Protein AF-V8P7L5-F1 (afdb_monomer)

Mean predicted aligned error: 17.52 Å

Foldseek 3Di:
DDDDDDDDDDDDDDDDDDDDDDDDDPPPPPDPPVVVVVVVVVVVVVDDPPVVVVVVVVVVVVVVVVVVVVVVVVVVVVVVVVVVVVVVVVVVVVVVVVVVVVVVVVVVVVVVVVPPCDPQCPLVVVLVPDDPPPPVDPDPDDCVVVNVVSVCCNVDPPDD

InterPro domains:
  IPR000996 Clathrin light chain [PF01086] (25-159)
  IPR000996 Clathrin light chain [PS00581] (141-154)
  IPR000996 Clathrin light chain [PTHR10639] (22-159)

pLDDT: mean 77.54, std 20.98, range [31.42, 98.62]

Secondary structure (DSSP, 8-state):
--PPPP-------------------------TTHHHHHHHHHHHHHSPPHHHHHHHHHHHHHHHHHHHHHHHHHHHHHHHHHHHHHHHHHHHHHHHHHHHHHHHHHHHHHHHHHH---TT-HHHHHHHHS---TTT----S--HHHHHHHHHHHHSPPP-

Organism: Ophiophagus hannah (NCBI:txid8665)

Sequence (160 aa):
MAPERASSSAVNFENTGGTTVNGDVFQESNGPTDAYAAIAKADRLTQEPESIRKWREEQKKRLQELDAASKVLEQEWREKAKKDLEEWNIRQNEQMERNQANNRASEEAFLKESKEETSGTEWEKVAQLCDFNPKSSKQSKDVSRMRSVLISLKQIPLAR

Radius of gyration: 51.43 Å; Cα contacts (8 Å, |Δi|>4): 16; chains: 1; bounding box: 99×28×134 Å

Solvent-accessible surface area (backbone atoms only — not comparable to full-atom values): 10166 Å² total; per-residue (Å²): 142,81,88,82,90,88,83,83,86,89,82,90,82,84,91,78,83,91,81,89,90,84,91,77,85,80,79,80,79,88,58,100,67,52,68,67,54,50,50,55,51,52,48,62,70,70,47,75,57,68,69,59,55,51,49,52,53,52,50,52,50,55,50,51,51,50,54,50,51,51,52,50,53,52,50,52,52,52,50,48,55,49,49,55,51,50,54,48,52,52,54,50,50,54,51,51,52,50,50,53,50,48,53,49,51,51,51,53,51,52,53,46,62,64,65,63,71,57,90,83,45,64,45,48,54,55,44,72,75,47,84,78,57,84,86,72,63,88,62,94,68,87,52,64,67,60,52,53,52,46,51,48,42,49,75,47,67,80,86,127

Structure (mmCIF, N/CA/C/O backbone):
data_AF-V8P7L5-F1
#
_entry.id   AF-V8P7L5-F1
#
loop_
_atom_site.group_PDB
_atom_site.id
_atom_site.type_symbol
_atom_site.label_atom_id
_atom_site.label_alt_id
_atom_site.label_comp_id
_atom_site.label_asym_id
_atom_site.label_entity_id
_atom_site.label_seq_id
_atom_site.pdbx_PDB_ins_code
_atom_site.Cartn_x
_atom_site.Cartn_y
_atom_site.Cartn_z
_atom_site.occupancy
_atom_site.B_iso_or_equiv
_atom_site.auth_seq_id
_atom_site.auth_comp_id
_atom_site.auth_asym_id
_atom_site.auth_atom_id
_atom_site.pdbx_PDB_model_num
ATOM 1 N N . MET A 1 1 ? -4.636 9.229 -40.707 1.00 38.00 1 MET A N 1
ATOM 2 C CA . MET A 1 1 ? -3.857 10.437 -41.042 1.00 38.00 1 MET A CA 1
ATOM 3 C C . MET A 1 1 ? -2.509 9.969 -41.567 1.00 38.00 1 MET A C 1
ATOM 5 O O . MET A 1 1 ? -1.668 9.563 -40.781 1.00 38.00 1 MET A O 1
ATOM 9 N N . ALA A 1 2 ? -2.370 9.885 -42.887 1.00 43.69 2 ALA A N 1
ATOM 10 C CA . ALA A 1 2 ? -1.147 9.493 -43.586 1.00 43.69 2 ALA A CA 1
ATOM 11 C C . ALA A 1 2 ? -0.816 10.615 -44.583 1.00 43.69 2 ALA A C 1
ATOM 13 O O . ALA A 1 2 ? -1.761 11.099 -45.209 1.00 43.69 2 ALA A O 1
ATOM 14 N N . PRO A 1 3 ? 0.445 11.059 -44.727 1.00 47.31 3 PRO A N 1
ATOM 15 C CA . PRO A 1 3 ? 0.797 12.035 -45.751 1.00 47.31 3 PRO A CA 1
ATOM 16 C C . PRO A 1 3 ? 1.302 11.387 -47.051 1.00 47.31 3 PRO A C 1
ATOM 18 O O . PRO A 1 3 ? 1.974 10.355 -47.053 1.00 47.31 3 PRO A O 1
ATOM 21 N N . GLU A 1 4 ? 0.915 12.040 -48.145 1.00 38.19 4 GLU A N 1
ATOM 22 C CA . GLU A 1 4 ? 1.026 11.676 -49.557 1.00 38.19 4 GLU A CA 1
ATOM 23 C C . GLU A 1 4 ? 2.447 11.747 -50.147 1.00 38.19 4 GLU A C 1
ATOM 25 O O . GLU A 1 4 ? 3.308 12.503 -49.698 1.00 38.19 4 GLU A O 1
ATOM 30 N N . ARG A 1 5 ? 2.652 10.991 -51.238 1.00 41.25 5 ARG A N 1
ATOM 31 C CA . ARG A 1 5 ? 3.778 11.114 -52.179 1.00 41.25 5 ARG A CA 1
ATOM 32 C C . ARG A 1 5 ? 3.569 12.340 -53.073 1.00 41.25 5 ARG A C 1
ATOM 34 O O . ARG A 1 5 ? 2.556 12.411 -53.762 1.00 41.25 5 ARG A O 1
ATOM 41 N N . ALA A 1 6 ? 4.571 13.210 -53.168 1.00 42.41 6 ALA A N 1
ATOM 42 C CA . ALA A 1 6 ? 4.686 14.180 -54.253 1.00 42.41 6 ALA A CA 1
ATOM 43 C C . ALA A 1 6 ? 5.620 13.640 -55.349 1.00 42.41 6 ALA A C 1
ATOM 45 O O . ALA A 1 6 ? 6.715 13.148 -55.078 1.00 42.41 6 ALA A O 1
ATOM 46 N N . SER A 1 7 ? 5.135 13.718 -56.586 1.00 38.50 7 SER A N 1
ATOM 47 C CA . SER A 1 7 ? 5.799 13.366 -57.838 1.00 38.50 7 SER A CA 1
ATOM 48 C C . SER A 1 7 ? 6.141 14.661 -58.579 1.00 38.50 7 SER A C 1
ATOM 50 O O . SER A 1 7 ? 5.302 15.559 -58.632 1.00 38.50 7 SER A O 1
ATOM 52 N N . SER A 1 8 ? 7.335 14.762 -59.166 1.00 37.25 8 SER A N 1
ATOM 53 C CA . SER A 1 8 ? 7.698 15.865 -60.066 1.00 37.25 8 SER A CA 1
ATOM 54 C C . SER A 1 8 ? 8.677 15.405 -61.155 1.00 37.25 8 SER A C 1
ATOM 56 O O . SER A 1 8 ? 9.874 15.271 -60.936 1.00 37.25 8 SER A O 1
ATOM 58 N N . SER A 1 9 ? 8.072 15.111 -62.307 1.00 35.06 9 SER A N 1
ATOM 59 C CA . SER A 1 9 ? 8.365 15.530 -63.690 1.00 35.06 9 SER A CA 1
ATOM 60 C C . SER A 1 9 ? 9.786 15.525 -64.283 1.00 35.06 9 SER A C 1
ATOM 62 O O . SER A 1 9 ? 10.754 16.032 -63.732 1.00 35.06 9 SER A O 1
ATOM 64 N N . ALA A 1 10 ? 9.808 15.004 -65.513 1.00 39.59 10 ALA A N 1
ATOM 65 C CA . ALA A 1 10 ? 10.911 14.693 -66.413 1.00 39.59 10 ALA A CA 1
ATOM 66 C C . ALA A 1 10 ? 11.669 15.888 -67.021 1.00 39.59 10 ALA A C 1
ATOM 68 O O . ALA A 1 10 ? 11.095 16.951 -67.255 1.00 39.59 10 ALA A O 1
ATOM 69 N N . VAL A 1 11 ? 12.916 15.625 -67.433 1.00 40.31 11 VAL A N 1
ATOM 70 C CA . VAL A 1 11 ? 13.611 16.366 -68.497 1.00 40.31 11 VAL A CA 1
ATOM 71 C C . VAL A 1 11 ? 14.321 15.352 -69.403 1.00 40.31 11 VAL A C 1
ATOM 73 O O . VAL A 1 11 ? 15.161 14.585 -68.940 1.00 40.31 11 VAL A O 1
ATOM 76 N N . ASN A 1 12 ? 13.939 15.322 -70.682 1.00 39.41 12 ASN A N 1
ATOM 77 C CA . ASN A 1 12 ? 14.619 14.583 -71.749 1.00 39.41 12 ASN A CA 1
ATOM 78 C C . ASN A 1 12 ? 15.873 15.356 -72.182 1.00 39.41 12 ASN A C 1
ATOM 80 O O . ASN A 1 12 ? 15.791 16.568 -72.377 1.00 39.41 12 ASN A O 1
ATOM 84 N N . PHE A 1 13 ? 16.992 14.667 -72.411 1.00 34.41 13 PHE A N 1
ATOM 85 C CA . PHE A 1 13 ? 18.119 15.218 -73.166 1.00 34.41 13 PHE A CA 1
ATOM 86 C C . PHE A 1 13 ? 18.607 14.189 -74.189 1.00 34.41 13 PHE A C 1
ATOM 88 O O . PHE A 1 13 ? 18.834 13.024 -73.864 1.00 34.41 13 PHE A O 1
ATOM 95 N N . GLU A 1 14 ? 18.671 14.631 -75.441 1.00 33.19 14 GLU A N 1
ATOM 96 C CA . GLU A 1 14 ? 18.928 13.835 -76.633 1.00 33.19 14 GLU A CA 1
ATOM 97 C C . GLU A 1 14 ? 20.393 13.395 -76.767 1.00 33.19 14 GLU A C 1
ATOM 99 O O . GLU A 1 14 ? 21.337 14.058 -76.346 1.00 33.19 14 GLU A O 1
ATOM 104 N N . ASN A 1 15 ? 20.545 12.248 -77.423 1.00 42.03 15 ASN A N 1
ATOM 105 C CA . ASN A 1 15 ? 21.771 11.657 -77.939 1.00 42.03 15 ASN A CA 1
ATOM 106 C C . ASN A 1 15 ? 22.469 12.570 -78.968 1.00 42.03 15 ASN A C 1
ATOM 108 O O . ASN A 1 15 ? 21.849 12.972 -79.952 1.00 42.03 15 ASN A O 1
ATOM 112 N N . THR A 1 16 ? 23.775 12.818 -78.824 1.00 33.53 16 THR A N 1
ATOM 113 C CA . THR A 1 16 ? 24.628 13.219 -79.958 1.00 33.53 16 THR A CA 1
ATOM 114 C C . THR A 1 16 ? 26.092 12.811 -79.761 1.00 33.53 16 THR A C 1
ATOM 116 O O . THR A 1 16 ? 26.774 13.319 -78.881 1.00 33.53 16 THR A O 1
ATOM 119 N N . GLY A 1 17 ? 26.561 11.921 -80.642 1.00 31.42 17 GLY A N 1
ATOM 120 C CA . GLY A 1 17 ? 27.835 12.048 -81.364 1.00 31.42 17 GLY A CA 1
ATOM 121 C C . GLY A 1 17 ? 29.148 11.873 -80.594 1.00 31.42 17 GLY A C 1
ATOM 122 O O . GLY A 1 17 ? 29.601 12.768 -79.891 1.00 31.42 17 GLY A O 1
ATOM 123 N N . GLY A 1 18 ? 29.848 10.766 -80.860 1.00 42.91 18 GLY A N 1
ATOM 124 C CA . GLY A 1 18 ? 31.280 10.658 -80.578 1.00 42.91 18 GLY A CA 1
ATOM 125 C C . GLY A 1 18 ? 32.123 11.477 -81.564 1.00 42.91 18 GLY A C 1
ATOM 126 O O . GLY A 1 18 ? 31.734 11.619 -82.721 1.00 42.91 18 GLY A O 1
ATOM 127 N N . THR A 1 19 ? 33.282 11.975 -81.118 1.00 35.81 19 THR A N 1
ATOM 128 C CA . THR A 1 19 ? 34.548 12.103 -81.876 1.00 35.81 19 THR A CA 1
ATOM 129 C C . THR A 1 19 ? 35.663 12.586 -80.937 1.00 35.81 19 THR A C 1
ATOM 131 O O . THR A 1 19 ? 35.489 13.490 -80.128 1.00 35.81 19 THR A O 1
ATOM 134 N N . THR A 1 20 ? 36.802 11.911 -81.047 1.00 47.31 20 THR A N 1
ATOM 135 C CA . THR A 1 20 ? 38.109 12.135 -80.413 1.00 47.31 20 THR A CA 1
ATOM 136 C C . THR A 1 20 ? 38.726 13.503 -80.726 1.00 47.31 20 THR A C 1
ATOM 138 O O . THR A 1 20 ? 38.463 14.019 -81.806 1.00 47.31 20 THR A O 1
ATOM 141 N N . VAL A 1 21 ? 39.647 13.995 -79.879 1.00 37.44 21 VAL A N 1
ATOM 142 C CA . VAL A 1 21 ? 41.001 14.509 -80.238 1.00 37.44 21 VAL A CA 1
ATOM 143 C C . VAL A 1 21 ? 41.576 15.345 -79.084 1.00 37.44 21 VAL A C 1
ATOM 145 O O . VAL A 1 21 ? 41.012 16.3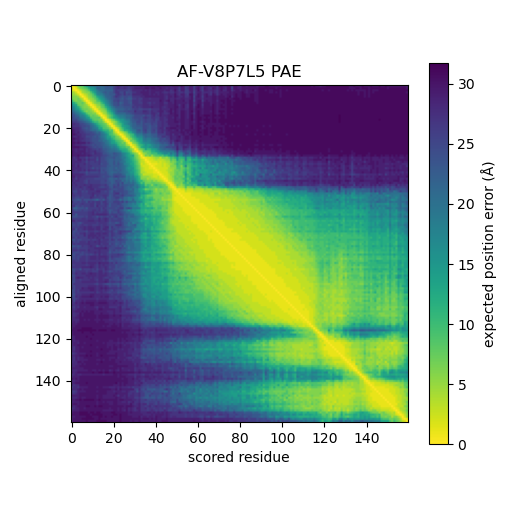73 -78.731 1.00 37.44 21 VAL A O 1
ATOM 148 N N . ASN A 1 22 ? 42.701 14.896 -78.513 1.00 41.88 22 ASN A N 1
ATOM 149 C CA . ASN A 1 22 ? 43.896 15.697 -78.187 1.00 41.88 22 ASN A CA 1
ATOM 150 C C . ASN A 1 22 ? 44.939 14.771 -77.540 1.00 41.88 22 ASN A C 1
ATOM 152 O O . ASN A 1 22 ? 44.733 14.264 -76.442 1.00 41.88 22 ASN A O 1
ATOM 156 N N . GLY A 1 23 ? 46.004 14.479 -78.288 1.00 42.94 23 GLY A N 1
ATOM 157 C CA . GLY A 1 23 ? 46.969 13.433 -77.977 1.00 42.94 23 GLY A CA 1
ATOM 158 C C . GLY A 1 23 ? 47.918 13.760 -76.828 1.00 42.94 23 GLY A C 1
ATOM 159 O O . GLY A 1 23 ? 48.513 14.832 -76.791 1.00 42.94 23 GLY A O 1
ATOM 160 N N . ASP A 1 24 ? 48.123 12.761 -75.976 1.00 38.94 24 ASP A N 1
ATOM 161 C CA . ASP A 1 24 ? 49.446 12.410 -75.479 1.00 38.94 24 ASP A CA 1
ATOM 162 C C . ASP A 1 24 ? 49.535 10.876 -75.444 1.00 38.94 24 ASP A C 1
ATOM 164 O O . ASP A 1 24 ? 48.596 10.188 -75.029 1.00 38.94 24 ASP A O 1
ATOM 168 N N . VAL A 1 25 ? 50.612 10.335 -76.004 1.00 42.88 25 VAL A N 1
ATOM 169 C CA . VAL A 1 25 ? 50.823 8.896 -76.186 1.00 42.88 25 VAL A CA 1
ATOM 170 C C . VAL A 1 25 ? 51.207 8.316 -74.830 1.00 42.88 25 VAL A C 1
ATOM 172 O O . VAL A 1 25 ? 52.341 8.468 -74.383 1.00 42.88 25 VAL A O 1
ATOM 175 N N . PHE A 1 26 ? 50.272 7.638 -74.163 1.00 40.28 26 PHE A N 1
ATOM 176 C CA . PHE A 1 26 ? 50.606 6.849 -72.981 1.00 40.28 26 PHE A CA 1
ATOM 177 C C . PHE A 1 26 ? 51.477 5.665 -73.410 1.00 40.28 26 PHE A C 1
ATOM 179 O O . PHE A 1 26 ? 51.013 4.685 -73.990 1.00 40.28 26 PHE A O 1
ATOM 186 N N . GLN A 1 27 ? 52.774 5.793 -73.146 1.00 43.53 27 GLN A N 1
ATOM 187 C CA . GLN A 1 27 ? 53.750 4.723 -73.251 1.00 43.53 27 GLN A CA 1
ATOM 188 C C . GLN A 1 27 ? 53.439 3.679 -72.168 1.00 43.53 27 GLN A C 1
ATOM 190 O O . GLN A 1 27 ? 53.863 3.809 -71.020 1.00 43.53 27 GLN A O 1
ATOM 195 N N . GLU A 1 28 ? 52.671 2.648 -72.524 1.00 42.75 28 GLU A N 1
ATOM 196 C CA . GLU A 1 28 ? 52.449 1.479 -71.672 1.00 42.75 28 GLU A CA 1
ATOM 197 C C . GLU A 1 28 ? 53.755 0.687 -71.517 1.00 42.75 28 GLU A C 1
ATOM 199 O O . GLU A 1 28 ? 54.096 -0.195 -72.306 1.00 42.75 28 GLU A O 1
ATOM 204 N N . SER A 1 29 ? 54.511 1.006 -70.469 1.00 44.41 29 SER A N 1
ATOM 205 C CA . SER A 1 29 ? 55.526 0.108 -69.925 1.00 44.41 29 SER A CA 1
ATOM 206 C C . SER A 1 29 ? 54.817 -1.004 -69.144 1.00 44.41 29 SER A C 1
ATOM 208 O O . SER A 1 29 ? 54.604 -0.897 -67.937 1.00 44.41 29 SER A O 1
ATOM 210 N N . ASN A 1 30 ? 54.419 -2.071 -69.841 1.00 53.81 30 ASN A N 1
ATOM 211 C CA . ASN A 1 30 ? 53.922 -3.310 -69.237 1.00 53.81 30 ASN A CA 1
ATOM 212 C C . ASN A 1 30 ? 55.081 -4.077 -68.569 1.00 53.81 30 ASN A C 1
ATOM 214 O O . ASN A 1 30 ? 55.636 -5.022 -69.128 1.00 53.81 30 ASN A O 1
ATOM 218 N N . GLY A 1 31 ? 55.469 -3.645 -67.366 1.00 53.19 31 GLY A N 1
ATOM 219 C CA . GLY A 1 31 ? 56.280 -4.426 -66.429 1.00 53.19 31 GLY A CA 1
ATOM 220 C C . GLY A 1 31 ? 55.393 -5.171 -65.414 1.00 53.19 31 GLY A C 1
ATOM 221 O O . GLY A 1 31 ? 54.309 -4.685 -65.092 1.00 53.19 31 GLY A O 1
ATOM 222 N N . PRO A 1 32 ? 55.824 -6.320 -64.856 1.00 54.56 32 PRO A N 1
ATOM 223 C CA . PRO A 1 32 ? 55.005 -7.212 -64.016 1.00 54.56 32 PRO A CA 1
ATOM 224 C C . PRO A 1 32 ? 54.661 -6.675 -62.606 1.00 54.56 32 PRO A C 1
ATOM 226 O O . PRO A 1 32 ? 54.422 -7.451 -61.684 1.00 54.56 32 PRO A O 1
ATOM 229 N N . THR A 1 33 ? 54.597 -5.358 -62.415 1.00 58.62 33 THR A N 1
ATOM 230 C CA . THR A 1 33 ? 54.429 -4.722 -61.097 1.00 58.62 33 THR A CA 1
ATOM 231 C C . THR A 1 33 ? 53.060 -4.047 -60.909 1.00 58.62 33 THR A C 1
ATOM 233 O O . THR A 1 33 ? 52.729 -3.662 -59.791 1.00 58.62 33 THR A O 1
ATOM 236 N N . ASP A 1 34 ? 52.220 -3.934 -61.946 1.00 62.94 34 ASP A N 1
ATOM 237 C CA . ASP A 1 34 ? 50.961 -3.164 -61.856 1.00 62.94 34 ASP A CA 1
ATOM 238 C C . ASP A 1 34 ? 49.712 -4.002 -61.517 1.00 62.94 34 ASP A C 1
ATOM 240 O O . ASP A 1 34 ? 48.741 -3.490 -60.968 1.00 62.94 34 ASP A O 1
ATOM 244 N N . ALA A 1 35 ? 49.737 -5.323 -61.725 1.00 66.94 35 ALA A N 1
ATOM 245 C CA . ALA A 1 35 ? 48.590 -6.180 -61.395 1.00 66.94 35 ALA A CA 1
ATOM 246 C C . ALA A 1 35 ? 48.315 -6.236 -59.879 1.00 66.94 35 ALA A C 1
ATOM 248 O O . ALA A 1 35 ? 47.172 -6.119 -59.441 1.00 66.94 35 ALA A O 1
ATOM 249 N N . TYR A 1 36 ? 49.365 -6.350 -59.058 1.00 72.19 36 TYR A N 1
ATOM 250 C CA . TYR A 1 36 ? 49.233 -6.356 -57.596 1.00 72.19 36 TYR A CA 1
ATOM 251 C C . TYR A 1 36 ? 48.808 -4.980 -57.057 1.00 72.19 36 TYR A C 1
ATOM 253 O O . TYR A 1 36 ? 48.011 -4.887 -56.124 1.00 72.19 36 TYR A O 1
ATOM 261 N N . ALA A 1 37 ? 49.287 -3.899 -57.681 1.00 76.12 37 ALA A N 1
ATOM 262 C CA . ALA A 1 37 ? 48.893 -2.535 -57.340 1.00 76.12 37 ALA A CA 1
ATOM 263 C C . ALA A 1 37 ? 47.430 -2.240 -57.719 1.00 76.12 37 ALA A C 1
ATOM 265 O O . ALA A 1 37 ? 46.730 -1.560 -56.965 1.00 76.12 37 ALA A O 1
ATOM 266 N N . ALA A 1 38 ? 46.949 -2.770 -58.846 1.00 74.25 38 ALA A N 1
ATOM 267 C CA . ALA A 1 38 ? 45.555 -2.672 -59.266 1.00 74.25 38 ALA A CA 1
ATOM 268 C C . ALA A 1 38 ? 44.613 -3.434 -58.320 1.00 74.25 38 ALA A C 1
ATOM 270 O O . ALA A 1 38 ? 43.594 -2.878 -57.909 1.00 74.25 38 ALA A O 1
ATOM 271 N N . ILE A 1 39 ? 44.987 -4.649 -57.900 1.00 75.56 39 ILE A N 1
ATOM 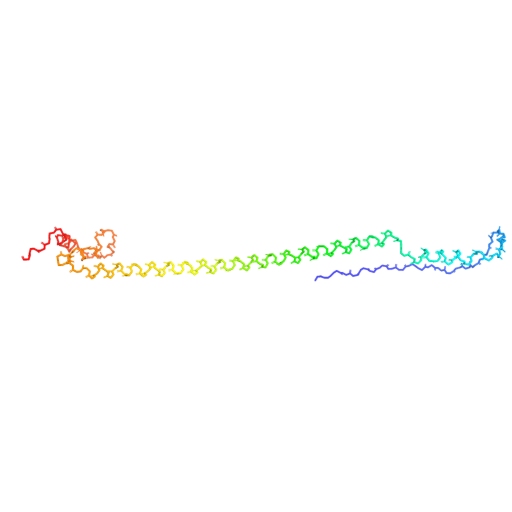272 C CA . ILE A 1 39 ? 44.224 -5.443 -56.922 1.00 75.56 39 ILE A CA 1
ATOM 273 C C . ILE A 1 39 ? 44.179 -4.727 -55.564 1.00 75.56 39 ILE A C 1
ATOM 275 O O . ILE A 1 39 ? 43.099 -4.535 -55.017 1.00 75.56 39 ILE A O 1
ATOM 279 N N . ALA A 1 40 ? 45.307 -4.213 -55.061 1.00 77.12 40 ALA A N 1
ATOM 280 C CA . ALA A 1 40 ? 45.343 -3.475 -53.793 1.00 77.12 40 ALA A CA 1
ATOM 281 C C . ALA A 1 40 ? 44.518 -2.171 -53.818 1.00 77.12 40 ALA A C 1
ATOM 283 O O . ALA A 1 40 ? 43.925 -1.779 -52.811 1.00 77.12 40 ALA A O 1
ATOM 284 N N . LYS A 1 41 ? 44.461 -1.477 -54.963 1.00 72.81 41 LYS A N 1
ATOM 285 C CA . LYS A 1 41 ? 43.596 -0.298 -55.144 1.00 72.81 41 LYS A CA 1
ATOM 286 C C . LYS A 1 41 ? 42.120 -0.687 -55.204 1.00 72.81 41 LYS A C 1
ATOM 288 O O . LYS A 1 41 ? 41.313 0.003 -54.588 1.00 72.81 41 LYS A O 1
ATOM 293 N N . ALA A 1 42 ? 41.778 -1.769 -55.903 1.00 71.62 42 ALA A N 1
ATOM 294 C CA . ALA A 1 42 ? 40.419 -2.299 -55.944 1.00 71.62 42 ALA A CA 1
ATOM 295 C C . ALA A 1 42 ? 39.953 -2.739 -54.547 1.00 71.62 42 ALA A C 1
ATOM 297 O O . ALA A 1 42 ? 38.860 -2.362 -54.136 1.00 71.62 42 ALA A O 1
ATOM 298 N N . ASP A 1 43 ? 40.812 -3.410 -53.777 1.00 71.50 43 ASP A N 1
ATOM 299 C CA . ASP A 1 43 ? 40.551 -3.768 -52.380 1.00 71.50 43 ASP A CA 1
ATOM 300 C C . ASP A 1 43 ? 40.357 -2.526 -51.507 1.00 71.50 43 ASP A C 1
ATOM 302 O O . ASP A 1 43 ? 39.401 -2.435 -50.748 1.00 71.50 43 ASP A O 1
ATOM 306 N N . ARG A 1 44 ? 41.196 -1.497 -51.651 1.00 69.94 44 ARG A N 1
ATOM 307 C CA . ARG A 1 44 ? 41.007 -0.228 -50.929 1.00 69.94 44 ARG A CA 1
ATOM 308 C C . ARG A 1 44 ? 39.678 0.466 -51.271 1.00 69.94 44 ARG A C 1
ATOM 310 O O . ARG A 1 44 ? 39.159 1.205 -50.439 1.00 69.94 44 ARG A O 1
ATOM 317 N N . LEU A 1 45 ? 39.161 0.269 -52.483 1.00 66.56 45 LEU A N 1
ATOM 318 C CA . LEU A 1 45 ? 37.875 0.804 -52.940 1.00 66.56 45 LEU A CA 1
ATOM 319 C C . LEU A 1 45 ? 36.676 -0.031 -52.461 1.00 66.56 45 LEU A C 1
ATOM 321 O O . LEU A 1 45 ? 35.599 0.533 -52.282 1.00 66.56 45 LEU A O 1
ATOM 325 N N . THR A 1 46 ? 36.846 -1.342 -52.258 1.00 65.12 46 THR A N 1
ATOM 326 C CA . THR A 1 46 ? 35.796 -2.245 -51.751 1.00 65.12 46 THR A CA 1
ATOM 327 C C . THR A 1 46 ? 35.742 -2.306 -50.225 1.00 65.12 46 THR A C 1
ATOM 329 O O . THR A 1 46 ? 34.682 -2.593 -49.670 1.00 65.12 46 THR A O 1
ATOM 332 N N . GLN A 1 47 ? 36.846 -2.010 -49.535 1.00 69.38 47 GLN A N 1
ATOM 333 C CA . GLN A 1 47 ? 36.880 -1.890 -48.079 1.0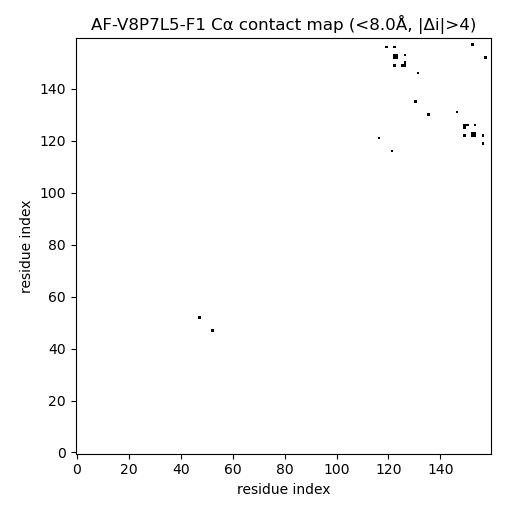0 69.38 47 GLN A CA 1
ATOM 334 C C . GLN A 1 47 ? 36.097 -0.649 -47.637 1.00 69.38 47 GLN A C 1
ATOM 336 O O . GLN A 1 47 ? 36.398 0.477 -48.044 1.00 69.38 47 GLN A O 1
ATOM 341 N N . GLU A 1 48 ? 35.094 -0.840 -46.773 1.00 69.31 48 GLU A N 1
ATOM 342 C CA . GLU A 1 48 ? 34.445 0.290 -46.108 1.00 69.31 48 GLU A CA 1
ATOM 343 C C . GLU A 1 48 ? 35.515 1.113 -45.360 1.00 69.31 48 GLU A C 1
ATOM 345 O O . GLU A 1 48 ? 36.374 0.538 -44.686 1.00 69.31 48 GLU A O 1
ATOM 350 N N . PRO A 1 49 ? 35.486 2.458 -45.436 1.00 84.88 49 PRO A N 1
ATOM 351 C CA . PRO A 1 49 ? 36.411 3.291 -44.683 1.00 84.88 49 PRO A CA 1
ATOM 352 C C . PRO A 1 49 ? 36.382 2.947 -43.189 1.00 84.88 49 PRO A C 1
ATOM 354 O O . PRO A 1 49 ? 35.320 2.941 -42.565 1.00 84.88 49 PRO A O 1
ATOM 357 N N . GLU A 1 50 ? 37.555 2.734 -42.590 1.00 82.69 50 GLU A N 1
ATOM 358 C CA . GLU A 1 50 ? 37.696 2.372 -41.170 1.00 82.69 50 GLU A CA 1
ATOM 359 C C . GLU A 1 50 ? 36.975 3.341 -40.212 1.00 82.69 50 GLU A C 1
ATOM 361 O O . GLU A 1 50 ? 36.523 2.940 -39.139 1.00 82.69 50 GLU A O 1
ATOM 366 N N . SER A 1 51 ? 36.820 4.614 -40.593 1.00 88.50 51 SER A N 1
ATOM 367 C CA . SER A 1 51 ? 36.038 5.602 -39.839 1.00 88.50 51 SER A CA 1
ATOM 368 C C . SER A 1 51 ? 34.543 5.265 -39.782 1.00 88.50 51 SER A C 1
ATOM 370 O O . SER A 1 51 ? 33.926 5.416 -38.730 1.00 88.50 51 SER A O 1
ATOM 372 N N . ILE A 1 52 ? 33.966 4.769 -40.880 1.00 87.12 52 ILE A N 1
ATOM 373 C CA . ILE A 1 52 ? 32.557 4.360 -40.962 1.00 87.12 52 ILE A CA 1
ATOM 374 C C . ILE A 1 52 ? 32.338 3.069 -40.172 1.00 87.12 52 ILE A C 1
ATOM 376 O O . ILE A 1 52 ? 31.342 2.959 -39.454 1.00 87.12 52 ILE A O 1
ATOM 380 N N . ARG A 1 53 ?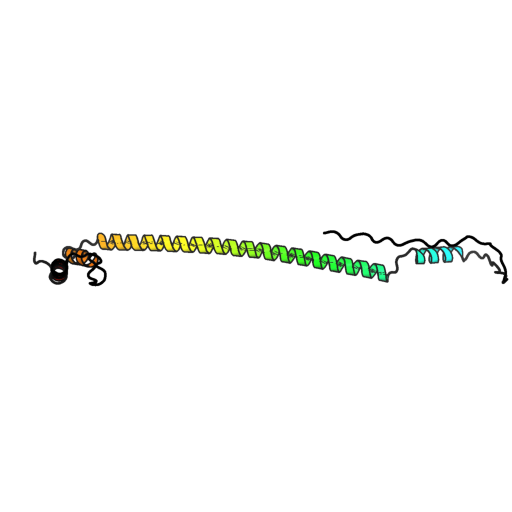 33.284 2.122 -40.237 1.00 89.94 53 ARG A N 1
ATOM 381 C CA . ARG A 1 53 ? 33.238 0.888 -39.439 1.00 89.94 53 ARG A CA 1
ATOM 382 C C . ARG A 1 53 ? 33.208 1.198 -37.941 1.00 89.94 53 ARG A C 1
ATOM 384 O O . ARG A 1 53 ? 32.285 0.772 -37.249 1.00 89.94 53 ARG A O 1
ATOM 391 N N . LYS A 1 54 ? 34.162 2.008 -37.464 1.00 93.19 54 LYS A N 1
ATOM 392 C CA . LYS A 1 54 ? 34.223 2.453 -36.061 1.00 93.19 54 LYS A CA 1
ATOM 393 C C . LYS A 1 54 ? 32.949 3.180 -35.639 1.00 93.19 54 LYS A C 1
ATOM 395 O O . LYS A 1 54 ? 32.390 2.869 -34.595 1.00 93.19 54 LYS A O 1
ATOM 400 N N . TRP A 1 55 ? 32.436 4.075 -36.483 1.00 94.94 55 TRP A N 1
ATOM 401 C CA . TRP A 1 55 ? 31.193 4.787 -36.195 1.00 94.94 55 TRP A CA 1
ATOM 402 C C . TRP A 1 55 ? 29.991 3.842 -36.053 1.00 94.94 55 TRP A C 1
ATOM 404 O O . TRP A 1 55 ? 29.210 3.983 -35.114 1.00 94.94 55 TRP A O 1
ATOM 414 N N . ARG A 1 56 ? 29.842 2.840 -36.932 1.00 94.75 56 ARG A N 1
ATOM 415 C CA . ARG A 1 56 ? 28.763 1.841 -36.812 1.00 94.75 56 ARG A CA 1
ATOM 416 C C . ARG A 1 56 ? 28.886 1.019 -35.534 1.00 94.75 56 ARG A C 1
ATOM 418 O O . ARG A 1 56 ? 27.872 0.753 -34.892 1.00 94.75 56 ARG A O 1
ATOM 425 N N . GLU A 1 57 ? 30.100 0.621 -35.168 1.00 95.38 57 GLU A N 1
ATOM 426 C CA . GLU A 1 57 ? 30.363 -0.115 -33.928 1.00 95.38 57 GLU A CA 1
ATOM 427 C C . GLU A 1 57 ? 30.005 0.724 -32.695 1.00 95.38 57 GLU A C 1
ATOM 429 O O . GLU A 1 57 ? 29.292 0.244 -31.813 1.00 95.38 57 GLU A O 1
ATOM 434 N N . GLU A 1 58 ? 30.408 1.995 -32.669 1.00 96.38 58 GLU A N 1
ATOM 435 C CA . GLU A 1 58 ? 30.070 2.941 -31.602 1.00 96.38 58 GLU A CA 1
ATOM 436 C C . GLU A 1 58 ? 28.559 3.193 -31.504 1.00 96.38 58 GLU A C 1
ATOM 438 O O . GLU A 1 58 ? 27.998 3.147 -30.408 1.00 96.38 58 GLU A O 1
ATOM 443 N N . GLN A 1 59 ? 27.870 3.406 -32.631 1.00 97.31 59 GLN A N 1
ATOM 444 C CA . GLN A 1 59 ? 26.415 3.595 -32.646 1.00 97.31 59 GLN A CA 1
ATOM 445 C C . GLN A 1 59 ? 25.673 2.341 -32.192 1.00 97.31 59 GLN A C 1
ATOM 447 O O . GLN A 1 59 ? 24.755 2.427 -31.377 1.00 97.31 59 GLN A O 1
ATOM 452 N N . LYS A 1 60 ? 26.088 1.167 -32.677 1.00 97.50 60 LYS A N 1
ATOM 453 C CA . LYS A 1 60 ? 25.511 -0.113 -32.263 1.00 97.50 60 LYS A CA 1
ATOM 454 C C . LYS A 1 60 ? 25.681 -0.323 -30.762 1.00 97.50 60 LYS A C 1
ATOM 456 O O . LYS A 1 60 ? 24.721 -0.704 -30.100 1.00 97.50 60 LYS A O 1
ATOM 461 N N . LYS A 1 61 ? 26.870 -0.042 -30.223 1.00 97.75 61 LYS A N 1
ATOM 462 C CA . LYS A 1 61 ? 27.143 -0.145 -28.788 1.00 97.75 61 LYS A CA 1
ATOM 463 C C . LYS A 1 61 ? 26.274 0.821 -27.982 1.00 97.75 61 LYS A C 1
ATOM 465 O O . LYS A 1 61 ? 25.627 0.399 -27.031 1.00 97.75 61 LYS A O 1
ATOM 470 N N . ARG A 1 62 ? 26.186 2.086 -28.400 1.00 97.69 62 ARG A N 1
ATOM 471 C CA . ARG A 1 62 ? 25.344 3.092 -27.739 1.00 97.69 62 ARG A CA 1
ATOM 472 C C . ARG A 1 62 ? 23.867 2.695 -27.727 1.00 97.69 62 ARG A C 1
ATOM 474 O O . ARG A 1 62 ? 23.193 2.887 -26.720 1.00 97.69 62 ARG A O 1
ATOM 481 N N . LEU A 1 63 ? 23.364 2.139 -28.830 1.00 97.75 63 LEU A N 1
ATOM 482 C CA . LEU A 1 63 ? 21.985 1.661 -28.909 1.00 97.75 63 LEU A CA 1
ATOM 483 C C . LEU A 1 63 ? 21.751 0.477 -27.961 1.00 97.75 63 LEU A C 1
ATOM 485 O O . LEU A 1 63 ? 20.771 0.469 -27.227 1.00 97.75 63 LEU A O 1
ATOM 489 N N . GLN A 1 64 ? 22.688 -0.475 -27.912 1.00 97.50 64 GLN A N 1
ATOM 490 C CA . GLN A 1 64 ? 22.625 -1.607 -26.983 1.00 97.50 64 GLN A CA 1
ATOM 491 C C . GLN A 1 64 ? 22.641 -1.166 -25.513 1.00 97.50 64 GLN A C 1
ATOM 493 O O . GLN A 1 64 ? 21.909 -1.729 -24.702 1.00 97.50 64 GLN A O 1
ATOM 498 N N . GLU A 1 65 ? 23.449 -0.163 -25.165 1.00 97.75 65 GLU A N 1
ATOM 499 C CA . GLU A 1 65 ? 23.477 0.416 -23.817 1.00 97.75 65 GLU A CA 1
ATOM 500 C C . GLU A 1 65 ? 22.139 1.075 -23.458 1.00 97.75 65 GLU A C 1
ATOM 502 O O . GLU A 1 65 ? 21.637 0.876 -22.352 1.00 97.75 65 GLU A O 1
ATOM 507 N N . LEU A 1 66 ? 21.528 1.806 -24.396 1.00 98.06 66 LEU A N 1
ATOM 508 C CA . LEU A 1 66 ? 20.229 2.443 -24.182 1.00 98.06 66 LEU A CA 1
ATOM 509 C C . LEU A 1 66 ? 19.106 1.409 -24.013 1.00 98.06 66 LEU A C 1
ATOM 511 O O . LEU A 1 66 ? 18.292 1.531 -23.098 1.00 98.06 66 LEU A O 1
ATOM 515 N N . ASP A 1 67 ? 19.099 0.358 -24.836 1.00 98.12 67 ASP A N 1
ATOM 516 C CA . ASP A 1 67 ? 18.145 -0.748 -24.725 1.00 98.12 67 ASP A CA 1
ATOM 517 C C . ASP A 1 67 ? 18.303 -1.497 -23.394 1.00 98.12 67 ASP A C 1
ATOM 519 O O . ASP A 1 67 ? 17.313 -1.880 -22.764 1.00 98.12 67 ASP A O 1
ATOM 523 N N . ALA A 1 68 ? 19.543 -1.710 -22.944 1.00 98.06 68 ALA A N 1
ATOM 524 C CA . ALA A 1 68 ? 19.824 -2.338 -21.658 1.00 98.06 68 ALA A CA 1
ATOM 525 C C . ALA A 1 68 ? 19.345 -1.462 -20.492 1.00 98.06 68 ALA A C 1
ATOM 527 O O . ALA A 1 68 ? 18.647 -1.959 -19.609 1.00 98.06 68 ALA A O 1
ATOM 528 N N . ALA A 1 69 ? 19.644 -0.160 -20.519 1.00 97.81 69 ALA A N 1
ATOM 529 C CA . ALA A 1 69 ? 19.184 0.788 -19.508 1.00 97.81 69 ALA A CA 1
ATOM 530 C C . ALA A 1 69 ? 17.650 0.859 -19.447 1.00 97.81 69 ALA A C 1
ATOM 532 O O . ALA A 1 69 ? 17.077 0.835 -18.359 1.00 97.81 69 ALA A O 1
ATOM 533 N N . SER A 1 70 ? 16.977 0.867 -20.603 1.00 97.38 70 SER A N 1
ATOM 534 C CA . SER A 1 70 ? 15.513 0.845 -20.670 1.00 97.38 70 SER A CA 1
ATOM 535 C C . SER A 1 70 ? 14.928 -0.411 -20.021 1.00 97.38 70 SER A C 1
ATOM 537 O O . SER A 1 70 ? 13.950 -0.318 -19.284 1.00 97.38 70 SER A O 1
ATOM 539 N N . LYS A 1 71 ? 15.523 -1.586 -20.266 1.00 98.25 71 LYS A N 1
ATOM 540 C CA . LYS A 1 71 ? 15.067 -2.851 -19.666 1.00 98.25 71 LYS A CA 1
ATOM 541 C C . LYS A 1 71 ? 15.266 -2.881 -18.156 1.00 98.25 71 LYS A C 1
ATOM 543 O O . LYS A 1 71 ? 14.397 -3.380 -17.448 1.00 98.25 71 LYS A O 1
ATOM 548 N N . VAL A 1 72 ? 16.388 -2.351 -17.668 1.00 98.38 72 VAL A N 1
ATOM 549 C CA . VAL A 1 72 ? 16.649 -2.240 -16.226 1.00 98.38 72 VAL A CA 1
ATOM 550 C C . VAL A 1 72 ? 15.616 -1.323 -15.578 1.00 98.38 72 VAL A C 1
ATOM 552 O O . VAL A 1 72 ? 14.977 -1.729 -14.614 1.00 98.38 72 VAL A O 1
ATOM 555 N N . LEU A 1 73 ? 15.368 -0.144 -16.153 1.00 97.88 73 LEU A N 1
ATOM 556 C CA . LEU A 1 73 ? 14.388 0.796 -15.609 1.00 97.88 73 LEU A CA 1
ATOM 557 C C . LEU A 1 73 ? 12.968 0.208 -15.591 1.00 97.88 73 LEU A C 1
ATOM 559 O O . LEU A 1 73 ? 12.235 0.376 -14.619 1.00 97.88 73 LEU A O 1
ATOM 563 N N . GLU A 1 74 ? 12.579 -0.526 -16.639 1.00 97.69 74 GLU A N 1
ATOM 564 C CA . GLU A 1 74 ? 11.289 -1.221 -16.675 1.00 97.69 74 GLU A CA 1
ATOM 565 C C . GLU A 1 74 ? 11.178 -2.277 -15.562 1.00 97.69 74 GLU A C 1
ATOM 567 O O . GLU A 1 74 ? 10.141 -2.376 -14.901 1.00 97.69 74 GLU A O 1
ATOM 572 N N . GLN A 1 75 ? 12.243 -3.048 -15.323 1.00 98.06 75 GLN A N 1
ATOM 573 C CA . GLN A 1 75 ? 12.291 -4.025 -14.234 1.00 98.06 75 GLN A CA 1
ATOM 574 C C . GLN A 1 75 ? 12.203 -3.343 -12.868 1.00 98.06 75 GLN A C 1
ATOM 576 O O . GLN A 1 75 ? 11.376 -3.744 -12.051 1.00 98.06 75 GLN A O 1
ATOM 581 N N . GLU A 1 76 ? 12.966 -2.274 -12.643 1.00 98.38 76 GLU A N 1
ATOM 582 C CA . GLU A 1 76 ? 12.922 -1.491 -11.406 1.00 98.38 76 GLU A CA 1
ATOM 583 C C . GLU A 1 76 ? 11.521 -0.931 -11.137 1.00 98.38 76 GLU A C 1
ATOM 585 O O . GLU A 1 76 ? 11.015 -1.021 -10.018 1.00 98.38 76 GLU A O 1
ATOM 590 N N . TRP A 1 77 ? 10.849 -0.395 -12.160 1.00 98.44 77 TRP A N 1
ATOM 591 C CA . TRP A 1 77 ? 9.482 0.111 -12.023 1.00 98.44 77 TRP A CA 1
ATOM 592 C C . TRP A 1 77 ? 8.481 -1.003 -11.743 1.00 98.44 77 TRP A C 1
ATOM 594 O O . TRP A 1 77 ? 7.576 -0.827 -10.925 1.00 98.44 77 TRP A O 1
ATOM 604 N N . ARG A 1 78 ? 8.656 -2.170 -12.366 1.00 98.31 78 ARG A N 1
ATOM 605 C CA . ARG A 1 78 ? 7.820 -3.344 -12.104 1.00 98.31 78 ARG A CA 1
ATOM 606 C C . ARG A 1 78 ? 7.994 -3.850 -10.676 1.00 98.31 78 ARG A C 1
ATOM 608 O O . ARG A 1 78 ? 7.010 -4.160 -10.008 1.00 98.31 78 ARG A O 1
ATOM 615 N N . GLU A 1 79 ? 9.231 -3.920 -10.199 1.00 98.44 79 GLU A N 1
ATOM 616 C CA . GLU A 1 79 ? 9.542 -4.307 -8.827 1.00 98.44 79 GLU A CA 1
ATOM 617 C C . GLU A 1 79 ? 9.018 -3.290 -7.823 1.00 98.44 79 GLU A C 1
ATOM 619 O O . GLU A 1 79 ? 8.443 -3.680 -6.808 1.00 98.44 79 GLU A O 1
ATOM 624 N N . LYS A 1 80 ? 9.157 -1.994 -8.116 1.00 98.44 80 LYS A N 1
ATOM 625 C CA . LYS A 1 80 ? 8.603 -0.930 -7.284 1.00 98.44 80 LYS A CA 1
ATOM 626 C C . LYS A 1 80 ? 7.084 -1.036 -7.185 1.00 98.44 80 LYS A C 1
ATOM 628 O O . LYS A 1 80 ? 6.559 -1.054 -6.080 1.00 98.44 80 LYS A O 1
ATOM 633 N N . ALA A 1 81 ? 6.390 -1.201 -8.309 1.00 98.25 81 ALA A N 1
ATOM 634 C CA . ALA A 1 81 ? 4.941 -1.385 -8.316 1.00 98.25 81 ALA A CA 1
ATOM 635 C C . ALA A 1 81 ? 4.512 -2.634 -7.526 1.00 98.25 81 ALA A C 1
ATOM 637 O O . ALA A 1 81 ? 3.524 -2.600 -6.795 1.00 98.25 81 ALA A O 1
ATOM 638 N N . LYS A 1 82 ? 5.273 -3.732 -7.633 1.00 98.50 82 LYS A N 1
ATOM 639 C CA . LYS A 1 82 ? 5.020 -4.953 -6.858 1.00 98.50 82 LYS A CA 1
ATOM 640 C C . LYS A 1 82 ? 5.204 -4.724 -5.354 1.00 98.50 82 LYS A C 1
ATOM 642 O O . LYS A 1 82 ? 4.346 -5.145 -4.584 1.00 98.50 82 LYS A O 1
ATOM 647 N N . LYS A 1 83 ? 6.286 -4.055 -4.945 1.00 98.62 83 LYS A N 1
ATOM 648 C CA . LYS A 1 83 ? 6.548 -3.710 -3.538 1.00 98.62 83 LYS A CA 1
ATOM 649 C C . LYS A 1 83 ? 5.455 -2.808 -2.977 1.00 98.62 83 LYS A C 1
ATOM 651 O O . LYS A 1 83 ? 4.901 -3.123 -1.932 1.00 98.62 83 LYS A O 1
ATOM 656 N N . ASP A 1 84 ? 5.082 -1.757 -3.702 1.00 98.31 84 ASP A N 1
ATOM 657 C CA . ASP A 1 84 ? 4.042 -0.820 -3.269 1.00 98.31 84 ASP A CA 1
ATOM 658 C C . ASP A 1 84 ? 2.683 -1.542 -3.079 1.00 98.31 84 ASP A C 1
ATOM 660 O O . ASP A 1 84 ? 1.952 -1.257 -2.125 1.00 98.31 84 ASP A O 1
ATOM 664 N N . LEU A 1 85 ? 2.361 -2.525 -3.936 1.00 98.25 85 LEU A N 1
ATOM 665 C CA . LEU A 1 85 ? 1.167 -3.371 -3.800 1.00 98.25 85 LEU A CA 1
ATOM 666 C C . LEU A 1 85 ? 1.237 -4.298 -2.576 1.00 98.25 85 LEU A C 1
ATOM 668 O O . LEU A 1 85 ? 0.255 -4.439 -1.846 1.00 98.25 85 LEU A O 1
ATOM 672 N N . GLU A 1 86 ? 2.381 -4.938 -2.348 1.00 98.19 86 GLU A N 1
ATOM 673 C CA . GLU A 1 86 ? 2.591 -5.824 -1.201 1.00 98.19 86 GLU A CA 1
ATOM 674 C C . GLU A 1 86 ? 2.525 -5.054 0.122 1.00 98.19 86 GLU A C 1
ATOM 676 O O . GLU A 1 86 ? 1.804 -5.454 1.034 1.00 98.19 86 GLU A O 1
ATOM 681 N N . GLU A 1 87 ? 3.162 -3.886 0.193 1.00 98.44 87 GLU A N 1
ATOM 682 C CA . GLU A 1 87 ? 3.050 -2.985 1.338 1.00 98.44 87 GLU A CA 1
ATOM 683 C C . GLU A 1 87 ? 1.610 -2.532 1.586 1.00 98.44 87 GLU A C 1
ATOM 685 O O . GLU A 1 87 ? 1.179 -2.430 2.736 1.00 98.44 87 GLU A O 1
ATOM 690 N N . TRP A 1 88 ? 0.849 -2.232 0.528 1.00 98.56 88 TRP A N 1
ATOM 691 C CA . TRP A 1 88 ? -0.557 -1.876 0.681 1.00 98.56 88 TRP A CA 1
ATOM 692 C C . TRP A 1 88 ? -1.356 -3.032 1.288 1.00 98.56 88 TRP A C 1
ATOM 694 O O . TRP A 1 88 ? -2.083 -2.804 2.253 1.00 98.56 88 TRP A O 1
ATOM 704 N N . ASN A 1 89 ? -1.165 -4.262 0.802 1.00 98.31 89 ASN A N 1
ATOM 705 C CA . ASN A 1 89 ? -1.825 -5.448 1.354 1.00 98.31 89 ASN A CA 1
ATOM 706 C C . ASN A 1 89 ? -1.468 -5.677 2.828 1.00 98.31 89 ASN A C 1
ATOM 708 O O . ASN A 1 89 ? -2.362 -5.923 3.637 1.00 98.31 89 ASN A O 1
ATOM 712 N N . ILE A 1 90 ? -0.188 -5.547 3.195 1.00 98.50 90 ILE A N 1
ATOM 713 C CA . ILE A 1 90 ? 0.261 -5.663 4.590 1.00 98.50 90 ILE A CA 1
ATOM 714 C C . ILE A 1 90 ? -0.436 -4.609 5.453 1.00 98.50 90 ILE A C 1
ATOM 716 O O . ILE A 1 90 ? -1.083 -4.958 6.437 1.00 98.50 90 ILE A O 1
ATOM 720 N N . ARG A 1 91 ? -0.396 -3.333 5.047 1.00 98.19 91 ARG A N 1
ATOM 721 C CA . ARG A 1 91 ? -1.051 -2.241 5.785 1.00 98.19 91 ARG A CA 1
ATOM 722 C C . ARG A 1 91 ? -2.555 -2.463 5.940 1.00 98.19 91 ARG A C 1
ATOM 724 O O . ARG A 1 91 ? -3.103 -2.164 6.999 1.00 98.19 91 ARG A O 1
ATOM 731 N N . GLN A 1 92 ? -3.235 -2.962 4.905 1.00 98.06 92 GLN A N 1
ATOM 732 C CA . GLN A 1 92 ? -4.661 -3.288 4.993 1.00 98.06 92 GLN A CA 1
ATOM 733 C C . GLN A 1 92 ? -4.917 -4.412 5.996 1.00 98.06 92 GLN A C 1
ATOM 735 O O . GLN A 1 92 ? -5.783 -4.263 6.857 1.00 98.06 92 GLN A O 1
ATOM 740 N N . ASN A 1 93 ? -4.152 -5.501 5.930 1.00 98.00 93 ASN A N 1
ATOM 741 C CA . ASN A 1 93 ? -4.298 -6.618 6.859 1.00 98.00 93 ASN A CA 1
ATOM 742 C C . ASN A 1 93 ? -4.032 -6.186 8.303 1.00 98.00 93 ASN A C 1
ATOM 744 O O . ASN A 1 93 ? -4.868 -6.433 9.166 1.00 98.00 93 ASN A O 1
ATOM 748 N N . GLU A 1 94 ? -2.946 -5.456 8.558 1.00 98.25 94 GLU A N 1
ATOM 749 C CA . GLU A 1 94 ? -2.637 -4.916 9.887 1.00 98.25 94 GLU A CA 1
ATOM 750 C C . GLU A 1 94 ? -3.754 -4.009 10.414 1.00 98.25 94 GLU A C 1
ATOM 752 O O . GLU A 1 94 ? -4.115 -4.069 11.590 1.00 98.25 94 GLU A O 1
ATOM 757 N N . GLN A 1 95 ? -4.325 -3.157 9.556 1.00 98.25 95 GLN A N 1
ATOM 758 C CA . GLN A 1 95 ? -5.439 -2.299 9.944 1.00 98.25 95 GLN A CA 1
ATOM 759 C C . GLN A 1 95 ? -6.683 -3.123 10.290 1.00 98.25 95 GLN A C 1
ATOM 761 O O . GLN A 1 95 ? -7.351 -2.838 11.285 1.00 98.25 95 GLN A O 1
ATOM 766 N N . MET A 1 96 ? -6.990 -4.148 9.496 1.00 97.81 96 MET A N 1
ATOM 767 C CA . MET A 1 96 ? -8.115 -5.045 9.748 1.00 97.81 96 MET A CA 1
ATOM 768 C C . MET A 1 96 ? -7.930 -5.833 11.045 1.00 97.81 96 MET A C 1
ATOM 770 O O . MET A 1 96 ? -8.855 -5.887 11.854 1.00 97.81 96 MET A O 1
ATOM 774 N N . GLU A 1 97 ? -6.741 -6.380 11.289 1.00 98.12 97 GLU A N 1
ATOM 775 C CA . GLU A 1 97 ? -6.411 -7.090 12.527 1.00 98.12 97 GLU A CA 1
ATOM 776 C C . GLU A 1 97 ? -6.479 -6.168 13.744 1.00 98.12 97 GLU A C 1
ATOM 778 O O . GLU A 1 97 ? -7.070 -6.536 14.760 1.00 98.12 97 GLU A O 1
ATOM 783 N N . ARG A 1 98 ? -5.957 -4.940 13.635 1.00 98.12 98 ARG A N 1
ATOM 784 C CA . ARG A 1 98 ? -6.061 -3.923 14.689 1.00 98.12 98 ARG A CA 1
ATOM 785 C C . ARG A 1 98 ? -7.518 -3.594 15.003 1.00 98.12 98 ARG A C 1
ATOM 787 O O . ARG A 1 98 ? -7.885 -3.546 16.175 1.00 98.12 98 ARG A O 1
ATOM 794 N N . ASN A 1 99 ? -8.351 -3.404 13.981 1.00 97.62 99 ASN A N 1
ATOM 795 C CA . ASN A 1 99 ? -9.777 -3.135 14.157 1.00 97.62 99 ASN A CA 1
ATOM 796 C C . ASN A 1 99 ? -10.490 -4.326 14.819 1.00 97.62 99 ASN A C 1
ATOM 798 O O . ASN A 1 99 ? -11.249 -4.143 15.765 1.00 97.62 99 ASN A O 1
ATOM 802 N N . GLN A 1 100 ? -10.215 -5.556 14.375 1.00 98.00 100 GLN A N 1
ATOM 803 C CA . GLN A 1 100 ? -10.778 -6.763 14.986 1.00 98.00 100 GLN A CA 1
ATOM 804 C C . GLN A 1 100 ? -10.319 -6.948 16.436 1.00 98.00 100 GLN A C 1
ATOM 806 O O . GLN A 1 100 ? -11.114 -7.333 17.289 1.00 98.00 100 GLN A O 1
ATOM 811 N N . ALA A 1 101 ? -9.046 -6.686 16.737 1.00 97.94 101 ALA A N 1
ATOM 812 C CA . ALA A 1 101 ? -8.515 -6.740 18.093 1.00 97.94 101 ALA A CA 1
ATOM 813 C C . ALA A 1 101 ? -9.161 -5.679 18.992 1.00 97.94 101 ALA A C 1
ATOM 815 O O . ALA A 1 101 ? -9.552 -6.000 20.109 1.00 97.94 101 ALA A O 1
ATOM 816 N N . ASN A 1 102 ? -9.335 -4.451 18.496 1.00 97.50 102 ASN A N 1
ATOM 817 C CA . ASN A 1 102 ? -10.018 -3.390 19.230 1.00 97.50 102 ASN A CA 1
ATOM 818 C C . ASN A 1 102 ? -11.480 -3.756 19.520 1.00 97.50 102 ASN A C 1
ATOM 820 O O . ASN A 1 102 ? -11.890 -3.682 20.672 1.00 97.50 102 ASN A O 1
ATOM 824 N N . ASN A 1 103 ? -12.215 -4.246 18.517 1.00 97.25 103 ASN A N 1
ATOM 825 C CA . ASN A 1 103 ? -13.604 -4.676 18.683 1.00 97.25 103 ASN A CA 1
ATOM 826 C C . ASN A 1 103 ? -13.734 -5.839 19.680 1.00 97.25 103 ASN A C 1
ATOM 828 O O . ASN A 1 103 ? -14.649 -5.856 20.499 1.00 97.25 103 ASN A O 1
ATOM 832 N N . ARG A 1 104 ? -12.812 -6.813 19.640 1.00 97.12 104 ARG A N 1
ATOM 833 C CA . ARG A 1 104 ? -12.777 -7.904 20.628 1.00 97.12 104 ARG A CA 1
ATOM 834 C C . ARG A 1 104 ? -12.498 -7.377 22.031 1.00 97.12 104 ARG A C 1
ATOM 836 O O . ARG A 1 104 ? -13.219 -7.730 22.952 1.00 97.12 104 ARG A O 1
ATOM 843 N N . ALA A 1 105 ? -11.511 -6.498 22.185 1.00 96.38 105 ALA A N 1
ATOM 844 C CA . ALA A 1 105 ? -11.180 -5.908 23.477 1.00 96.38 105 ALA A CA 1
ATOM 845 C C . ALA A 1 105 ? -12.326 -5.045 24.034 1.00 96.38 105 ALA A C 1
ATOM 847 O O . ALA A 1 105 ? -12.595 -5.095 25.231 1.00 96.38 105 ALA A O 1
ATOM 848 N N . SER A 1 106 ? -13.025 -4.281 23.186 1.00 94.75 106 SER A N 1
ATOM 849 C CA . SER A 1 106 ? -14.191 -3.500 23.608 1.00 94.75 106 SER A CA 1
ATOM 850 C C . SER A 1 106 ? -15.353 -4.393 24.028 1.00 94.75 106 SER A C 1
ATOM 852 O O . SER A 1 106 ? -15.998 -4.100 25.028 1.00 94.75 106 SER A O 1
ATOM 854 N N . GLU A 1 107 ? -15.595 -5.491 23.308 1.00 94.56 107 GLU A N 1
ATOM 855 C CA 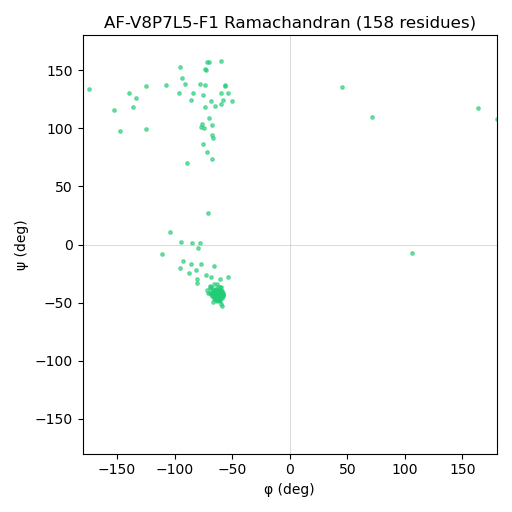. GLU A 1 107 ? -16.635 -6.461 23.663 1.00 94.56 107 GLU A CA 1
ATOM 856 C C . GLU A 1 107 ? -16.295 -7.183 24.972 1.00 94.56 107 GLU A C 1
ATOM 858 O O . GLU A 1 107 ? -17.139 -7.310 25.853 1.00 94.56 107 GLU A O 1
ATOM 863 N N . GLU A 1 108 ? -15.044 -7.612 25.152 1.00 94.00 108 GLU A N 1
ATOM 864 C CA . GLU A 1 108 ? -14.582 -8.225 26.400 1.00 94.00 108 GLU A CA 1
ATOM 865 C C . GLU A 1 108 ? -14.696 -7.259 27.586 1.00 94.00 108 GLU A C 1
ATOM 867 O O . GLU A 1 108 ? -15.155 -7.660 28.657 1.00 94.00 108 GLU A O 1
ATOM 872 N N . ALA A 1 109 ? -14.328 -5.987 27.401 1.00 91.25 109 ALA A N 1
ATOM 873 C CA . ALA A 1 109 ? -14.489 -4.954 28.420 1.00 91.25 109 ALA A CA 1
ATOM 874 C C . ALA A 1 109 ? -15.970 -4.718 28.756 1.00 91.25 109 ALA A C 1
ATOM 876 O O . ALA A 1 109 ? -16.327 -4.700 29.933 1.00 91.25 109 ALA A O 1
ATOM 877 N N . PHE A 1 110 ? -16.829 -4.622 27.738 1.00 88.69 110 PHE A N 1
ATOM 878 C CA . PHE A 1 110 ? -18.273 -4.467 27.903 1.00 88.69 110 PHE A CA 1
ATOM 879 C C . PHE A 1 110 ? -18.900 -5.662 28.639 1.00 88.69 110 PHE A C 1
ATOM 881 O O . PHE A 1 110 ? -19.651 -5.482 29.595 1.00 88.69 110 PHE A O 1
ATOM 888 N N . LEU A 1 111 ? -18.543 -6.894 28.262 1.00 87.88 111 LEU A N 1
ATOM 889 C CA . LEU A 1 111 ? -19.006 -8.115 28.930 1.00 87.88 111 LEU A CA 1
ATOM 890 C C . LEU A 1 111 ? -18.485 -8.232 30.363 1.00 87.88 111 LEU A C 1
ATOM 892 O O . LEU A 1 111 ? -19.172 -8.785 31.223 1.00 87.88 111 LEU A O 1
ATOM 896 N N . LYS A 1 112 ? -17.267 -7.755 30.635 1.00 87.69 112 LYS A N 1
ATOM 897 C CA . LYS A 1 112 ? -16.725 -7.725 31.994 1.00 87.69 112 LYS A CA 1
ATOM 898 C C . LYS A 1 112 ? -17.511 -6.745 32.861 1.00 87.69 112 LYS A C 1
ATOM 900 O O . LYS A 1 112 ? -17.968 -7.145 33.926 1.00 87.69 112 LYS A O 1
ATOM 905 N N . GLU A 1 113 ? -17.732 -5.522 32.383 1.00 84.00 113 GLU A N 1
ATOM 906 C CA . GLU A 1 113 ? -18.544 -4.508 33.068 1.00 84.00 113 GLU A CA 1
ATOM 907 C C . GLU A 1 113 ? -19.992 -4.984 33.284 1.00 84.00 113 GLU A C 1
ATOM 909 O O . GLU A 1 113 ? -20.589 -4.753 34.341 1.00 84.00 113 GLU A O 1
ATOM 914 N N . SER A 1 114 ? -20.556 -5.726 32.324 1.00 78.31 114 SER A N 1
ATOM 915 C CA . SER A 1 114 ? -21.894 -6.301 32.474 1.00 78.31 114 SER A CA 1
ATOM 916 C C . SER A 1 114 ? -21.932 -7.405 33.539 1.00 78.31 114 SER A C 1
ATOM 918 O O . SER A 1 114 ? -22.873 -7.437 34.330 1.00 78.31 114 SER A O 1
ATOM 920 N N . LYS A 1 115 ? -20.930 -8.299 33.570 1.00 75.62 115 LYS A N 1
ATOM 921 C CA . LYS A 1 115 ? -20.855 -9.461 34.480 1.00 75.62 115 LYS A CA 1
ATOM 922 C C . LYS A 1 115 ? -20.348 -9.136 35.882 1.00 75.62 115 LYS A C 1
ATOM 924 O O . LYS A 1 115 ? -20.625 -9.914 36.793 1.00 75.62 115 LYS A O 1
ATOM 929 N N . GLU A 1 116 ? -19.624 -8.034 36.079 1.00 71.62 116 GLU A N 1
ATOM 930 C CA . GLU A 1 116 ? -19.363 -7.460 37.406 1.00 71.62 116 GLU A CA 1
ATOM 931 C C . GLU A 1 116 ? -20.693 -6.929 37.973 1.00 71.62 116 GLU A C 1
ATOM 933 O O . GLU A 1 116 ? -21.014 -5.740 37.979 1.00 71.62 116 GLU A O 1
ATOM 938 N N . GLU A 1 117 ? -21.553 -7.857 38.383 1.00 63.06 117 GLU A N 1
ATOM 939 C CA . GLU A 1 117 ? -22.828 -7.598 39.033 1.00 63.06 117 GLU A CA 1
ATOM 940 C C . GLU A 1 117 ? -22.598 -7.520 40.540 1.00 63.06 117 GLU A C 1
ATOM 942 O O . GLU A 1 117 ? -22.945 -8.402 41.326 1.00 63.06 117 GLU A O 1
ATOM 947 N N . THR A 1 118 ? -21.933 -6.440 40.942 1.00 68.81 118 THR A N 1
ATOM 948 C CA . THR A 1 118 ? -21.799 -6.098 42.352 1.00 68.81 118 THR A CA 1
ATOM 949 C C . THR A 1 118 ? -23.142 -5.568 42.837 1.00 68.81 118 THR A C 1
ATOM 951 O O . THR A 1 118 ? -23.639 -4.550 42.345 1.00 68.81 118 THR A O 1
ATOM 954 N N . SER A 1 119 ? -23.725 -6.270 43.807 1.00 68.00 119 SER A N 1
ATOM 955 C CA . SER A 1 119 ? -24.983 -5.891 44.452 1.00 68.00 119 SER A CA 1
ATOM 956 C C . SER A 1 119 ? -24.948 -4.430 44.920 1.00 68.00 119 SER A C 1
ATOM 958 O O . SER A 1 119 ? -24.075 -4.072 45.708 1.00 68.00 119 SER A O 1
ATOM 960 N N . GLY A 1 120 ? -25.895 -3.601 44.468 1.00 73.62 120 GLY A N 1
ATOM 961 C CA . GLY A 1 120 ? -25.976 -2.170 44.801 1.00 73.62 120 GLY A CA 1
ATOM 962 C C . GLY A 1 120 ? -25.567 -1.200 43.681 1.00 73.62 120 GLY A C 1
ATOM 963 O O . GLY A 1 120 ? -25.760 0.003 43.843 1.00 73.62 120 GLY A O 1
ATOM 964 N N . THR A 1 121 ? -25.038 -1.686 42.551 1.00 80.62 121 THR A N 1
ATOM 965 C CA . THR A 1 121 ? -24.648 -0.855 41.386 1.00 80.62 121 THR A CA 1
ATOM 966 C C . THR A 1 121 ? -25.741 -0.747 40.311 1.00 80.62 121 THR A C 1
ATOM 968 O O . THR A 1 121 ? -25.551 -0.106 39.277 1.00 80.62 121 THR A O 1
ATOM 971 N N . GLU A 1 122 ? -26.914 -1.348 40.527 1.00 84.00 122 GLU A N 1
ATOM 972 C CA . GLU A 1 122 ? -27.934 -1.541 39.490 1.00 84.00 122 GLU A CA 1
ATOM 973 C C . GLU A 1 122 ? -28.484 -0.201 38.962 1.00 84.00 122 GLU A C 1
ATOM 975 O O . GLU A 1 122 ? -28.590 0.005 37.752 1.00 84.00 122 GLU A O 1
ATOM 980 N N . TRP A 1 123 ? -28.767 0.757 39.852 1.00 84.75 123 TRP A N 1
ATOM 981 C CA . TRP A 1 123 ? -29.237 2.094 39.465 1.00 84.75 123 TRP A CA 1
ATOM 982 C C . TRP A 1 123 ? -28.146 2.967 38.837 1.00 84.75 123 TRP A C 1
ATOM 984 O O . TRP A 1 123 ? -28.454 3.836 38.019 1.00 84.75 123 TRP A O 1
ATOM 994 N N . GLU A 1 124 ? -26.876 2.720 39.162 1.00 83.75 124 GLU A N 1
ATOM 995 C CA . GLU A 1 124 ? -25.746 3.397 38.526 1.00 83.75 124 GLU A CA 1
ATOM 996 C C . GLU A 1 124 ? -25.598 2.964 37.059 1.00 83.75 124 GLU A C 1
ATOM 998 O O . GLU A 1 124 ? -25.474 3.828 36.186 1.00 83.75 124 GLU A O 1
ATOM 1003 N N . LYS A 1 125 ? -25.756 1.663 36.770 1.00 83.56 125 LYS A N 1
ATOM 1004 C CA . LYS A 1 125 ? -25.797 1.118 35.400 1.00 83.56 125 LYS A CA 1
ATOM 1005 C C . LYS A 1 1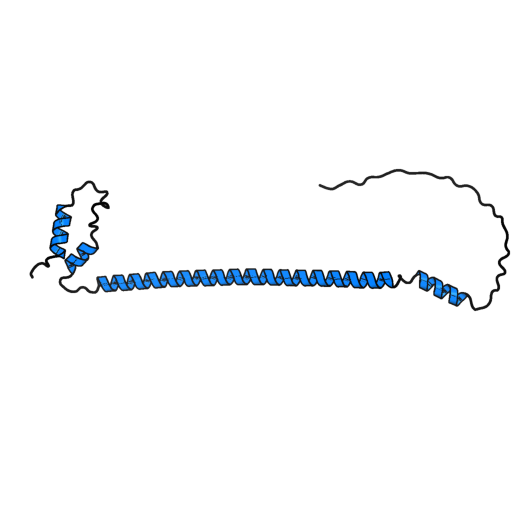25 ? -26.979 1.672 34.600 1.00 83.56 125 LYS A C 1
ATOM 1007 O O . LYS A 1 125 ? -26.808 2.145 33.477 1.00 83.56 125 LYS A O 1
ATOM 1012 N N . VAL A 1 126 ? -28.182 1.688 35.188 1.00 86.00 126 VAL A N 1
ATOM 1013 C CA . VAL A 1 126 ? -29.375 2.274 34.543 1.00 86.00 126 VAL A CA 1
ATOM 1014 C C . VAL A 1 126 ? -29.140 3.747 34.201 1.00 86.00 126 VAL A C 1
ATOM 1016 O O . VAL A 1 126 ? -29.482 4.189 33.105 1.00 86.00 126 VAL A O 1
ATOM 1019 N N . ALA A 1 127 ? -28.528 4.510 35.108 1.00 86.06 127 ALA A N 1
ATOM 1020 C CA . ALA A 1 127 ? -28.230 5.913 34.869 1.00 86.06 127 ALA A CA 1
ATOM 1021 C C . ALA A 1 127 ? -27.148 6.122 33.792 1.00 86.06 127 ALA A C 1
ATOM 1023 O O . ALA A 1 127 ? -27.268 7.058 33.009 1.00 86.06 127 ALA A O 1
ATOM 1024 N N . GLN A 1 128 ? -26.121 5.273 33.701 1.00 84.12 128 GLN A N 1
ATOM 1025 C CA . GLN A 1 128 ? -25.121 5.349 32.623 1.00 84.12 128 GLN A CA 1
ATOM 1026 C C . GLN A 1 128 ? -25.728 5.119 31.231 1.00 84.12 128 GLN A C 1
ATOM 1028 O O . GLN A 1 128 ? -25.326 5.776 30.274 1.00 84.12 128 GLN A O 1
ATOM 1033 N N . LEU A 1 129 ? -26.717 4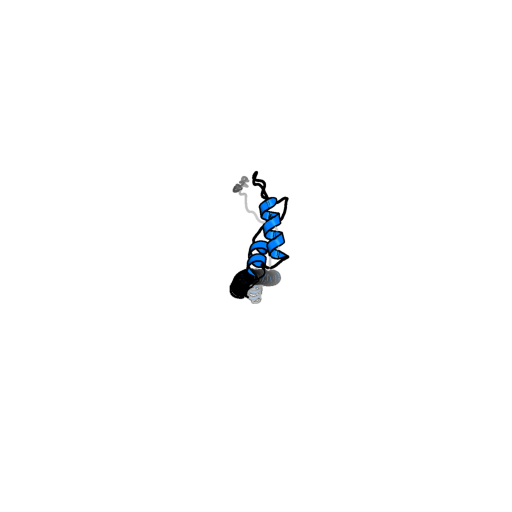.227 31.122 1.00 86.75 129 LEU A N 1
ATOM 1034 C CA . LEU A 1 129 ? -27.433 3.953 29.870 1.00 86.75 129 LEU A CA 1
ATOM 1035 C C . LEU A 1 129 ? -28.465 5.036 29.513 1.00 86.75 129 LEU A C 1
ATOM 1037 O O . LEU A 1 129 ? -28.922 5.110 28.371 1.00 86.75 129 LEU A O 1
ATOM 1041 N N . CYS A 1 130 ? -28.856 5.872 30.477 1.00 86.25 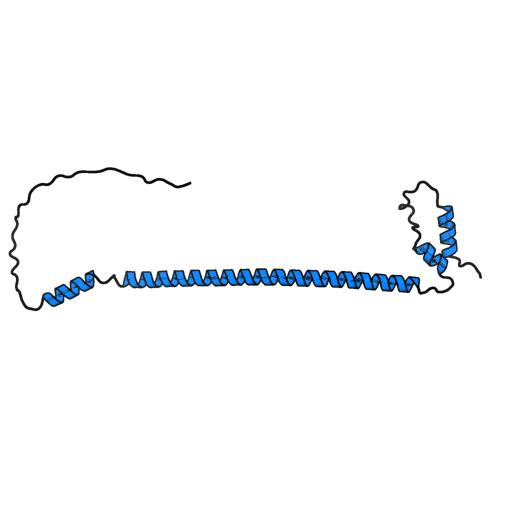130 CYS A N 1
ATOM 1042 C CA . CYS A 1 130 ? -29.816 6.946 30.263 1.00 86.25 130 CYS A CA 1
ATOM 1043 C C . CYS A 1 130 ? -29.131 8.218 29.753 1.00 86.25 130 CYS A C 1
ATOM 1045 O O . CYS A 1 130 ? -28.269 8.798 30.412 1.00 86.25 130 CYS A O 1
ATOM 1047 N N . ASP A 1 131 ? -29.594 8.732 28.612 1.00 82.44 131 ASP A N 1
ATOM 1048 C CA . ASP A 1 131 ? -29.139 10.024 28.105 1.00 82.44 131 ASP A CA 1
ATOM 1049 C C . ASP A 1 131 ? -29.802 11.195 28.861 1.00 82.44 131 ASP A C 1
ATOM 1051 O O . ASP A 1 131 ? -30.958 11.584 28.629 1.00 82.44 131 ASP A O 1
ATOM 1055 N N . PHE A 1 132 ? -29.043 11.769 29.795 1.00 81.06 132 PHE A N 1
ATOM 1056 C CA . PHE A 1 132 ? -29.442 12.938 30.577 1.00 81.06 132 PHE A CA 1
ATOM 1057 C C . PHE A 1 132 ? -29.165 14.272 29.884 1.00 81.06 132 PHE A C 1
ATOM 1059 O O . PHE A 1 132 ? -29.469 15.318 30.461 1.00 81.06 132 PHE A O 1
ATOM 1066 N N . ASN A 1 133 ? -28.633 14.281 28.659 1.00 82.81 133 ASN A N 1
ATOM 1067 C CA . ASN A 1 133 ? -28.417 15.524 27.941 1.00 82.81 133 ASN A CA 1
ATOM 1068 C C . ASN A 1 133 ? -29.778 16.192 27.636 1.00 82.81 133 ASN A C 1
ATOM 1070 O O . ASN A 1 133 ? -30.631 15.635 26.936 1.00 82.81 133 ASN A O 1
ATOM 1074 N N . PRO A 1 134 ? -30.037 17.411 28.140 1.00 74.19 134 PRO A N 1
ATOM 1075 C CA . PRO A 1 134 ? -31.299 18.095 27.879 1.00 74.19 134 PRO A CA 1
ATOM 1076 C C . PRO A 1 134 ? -31.480 18.458 26.397 1.00 74.19 134 PRO A C 1
ATOM 1078 O O . PRO A 1 134 ? -32.611 18.667 25.971 1.00 74.19 134 PRO A O 1
ATOM 1081 N N . LYS A 1 135 ? -30.400 18.487 25.601 1.00 75.44 135 LYS A N 1
ATOM 1082 C CA . LYS A 1 135 ? -30.419 18.856 24.175 1.00 75.44 135 LYS A CA 1
ATOM 1083 C C . LYS A 1 135 ? -30.581 17.673 23.216 1.00 75.44 135 LYS A C 1
ATOM 1085 O O . LYS A 1 135 ? -30.838 17.894 22.037 1.00 75.44 135 LYS A O 1
ATOM 1090 N N . SER A 1 136 ? -30.410 16.437 23.678 1.00 74.75 136 SER A N 1
ATOM 1091 C CA . SER A 1 136 ? -30.492 15.247 22.818 1.00 74.75 136 SER A CA 1
ATOM 1092 C C . SER A 1 136 ? -31.920 14.719 22.644 1.00 74.75 136 SER A C 1
ATOM 1094 O O . SER A 1 136 ? -32.198 13.973 21.702 1.00 74.75 136 SER A O 1
ATOM 1096 N N . SER A 1 137 ? -32.856 15.136 23.506 1.00 69.50 137 SER A N 1
ATOM 1097 C CA . SER A 1 137 ? -34.254 14.709 23.430 1.00 69.50 137 SER A CA 1
ATOM 1098 C C . SER A 1 137 ? -34.982 15.391 22.269 1.00 69.50 137 SER A C 1
ATOM 1100 O O . SER A 1 137 ? -35.458 16.516 22.392 1.00 69.50 137 SER A O 1
ATOM 1102 N N . LYS A 1 138 ? -35.132 14.675 21.149 1.00 73.25 138 LYS A N 1
ATOM 1103 C CA . LYS A 1 138 ? -36.027 15.048 20.031 1.00 73.25 138 LYS A CA 1
ATOM 1104 C C . LYS A 1 138 ? -37.508 14.732 20.307 1.00 73.25 138 LYS A C 1
ATOM 1106 O O . LYS A 1 138 ? -38.351 14.914 19.436 1.00 73.25 138 LYS A O 1
ATOM 1111 N N . GLN A 1 139 ? -37.816 14.194 21.486 1.00 72.56 139 GLN A N 1
ATOM 1112 C CA . GLN A 1 139 ? -39.146 13.722 21.867 1.00 72.56 139 GLN A CA 1
ATOM 1113 C C . GLN A 1 139 ? -39.936 14.856 22.539 1.00 72.56 139 GLN A C 1
ATOM 1115 O O . GLN A 1 139 ? -39.389 15.570 23.375 1.00 72.56 139 GLN A O 1
ATOM 1120 N N . SER A 1 140 ? -41.226 14.997 22.216 1.00 73.06 140 SER A N 1
ATOM 1121 C CA . SER A 1 140 ? -42.113 16.046 22.760 1.00 73.06 140 SER A CA 1
ATOM 1122 C C . SER A 1 140 ? -42.652 15.763 24.169 1.00 73.06 140 SER A C 1
ATOM 1124 O O . SER A 1 140 ? -43.372 16.584 24.732 1.00 73.06 140 SER A O 1
ATOM 1126 N N . LYS A 1 141 ? -42.341 14.594 24.740 1.00 81.44 141 LYS A N 1
ATOM 1127 C CA . LYS A 1 141 ? -42.805 14.198 26.074 1.00 81.44 141 LYS A CA 1
ATOM 1128 C C . LYS A 1 141 ? -41.879 14.774 27.140 1.00 81.44 141 LYS A C 1
ATOM 1130 O O . LYS A 1 141 ? -40.666 14.582 27.074 1.00 81.44 141 LYS A O 1
ATOM 1135 N N . ASP A 1 142 ? -42.463 15.417 28.147 1.00 83.00 142 ASP A N 1
ATOM 1136 C CA . ASP A 1 142 ? -41.717 15.866 29.319 1.00 83.00 142 ASP A CA 1
ATOM 1137 C C . ASP A 1 142 ? -41.280 14.661 30.165 1.00 83.00 142 ASP A C 1
ATOM 1139 O O . ASP A 1 142 ? -42.082 13.982 30.805 1.00 83.00 142 ASP A O 1
ATOM 1143 N N . VAL A 1 143 ? -39.978 14.392 30.148 1.00 84.12 143 VAL A N 1
ATOM 1144 C CA . VAL A 1 143 ? -39.329 13.318 30.911 1.00 84.12 143 VAL A CA 1
ATOM 1145 C C . VAL A 1 143 ? -38.576 13.846 32.135 1.00 84.12 143 VAL A C 1
ATOM 1147 O O . VAL A 1 143 ? -37.829 13.101 32.768 1.00 84.12 143 VAL A O 1
ATOM 1150 N N . SER A 1 144 ? -38.763 15.116 32.507 1.00 85.38 144 SER A N 1
ATOM 1151 C CA . SER A 1 144 ? -38.021 15.769 33.596 1.00 85.38 144 SER A CA 1
ATOM 1152 C C . SER A 1 144 ? -38.216 15.063 34.938 1.00 85.38 144 SER A C 1
ATOM 1154 O O . SER A 1 144 ? -37.247 14.839 35.665 1.00 85.38 144 SER A O 1
ATOM 1156 N N . ARG A 1 145 ? -39.445 14.615 35.239 1.00 86.56 145 ARG A N 1
ATOM 1157 C CA . ARG A 1 145 ? -39.736 13.852 36.465 1.00 86.56 145 ARG A CA 1
ATOM 1158 C C . ARG A 1 145 ? -39.018 12.502 36.487 1.00 86.56 145 ARG A C 1
ATOM 1160 O O . ARG A 1 145 ? -38.411 12.156 37.493 1.00 86.56 145 ARG A O 1
ATOM 1167 N N . MET A 1 146 ? -39.048 11.764 35.378 1.00 87.50 146 MET A N 1
ATOM 1168 C CA . MET A 1 146 ? -38.353 10.478 35.253 1.00 87.50 146 MET A CA 1
ATOM 1169 C C . MET A 1 146 ? -36.838 10.653 35.406 1.00 87.50 146 MET A C 1
ATOM 1171 O O . MET A 1 146 ? -36.207 9.915 36.157 1.00 87.50 146 MET A O 1
ATOM 1175 N N . ARG A 1 147 ? -36.265 11.679 34.763 1.00 84.81 147 ARG A N 1
ATOM 1176 C CA . ARG A 1 147 ? -34.843 12.025 34.889 1.00 84.81 147 ARG A CA 1
ATOM 1177 C C . ARG A 1 147 ? -34.458 12.331 36.336 1.00 84.81 147 ARG A C 1
ATOM 1179 O O . ARG A 1 147 ? -33.461 11.806 36.817 1.00 84.81 147 ARG A O 1
ATOM 1186 N N . SER A 1 148 ? -35.267 13.126 37.038 1.00 87.31 148 SER A N 1
ATOM 1187 C CA . SER A 1 148 ? -35.045 13.455 38.452 1.00 87.31 148 SER A CA 1
ATOM 1188 C C . SER A 1 148 ? -35.062 12.212 39.349 1.00 87.31 148 SER A C 1
ATOM 1190 O O . SER A 1 148 ? -34.171 12.061 40.183 1.00 87.31 148 SER A O 1
ATOM 1192 N N . VAL A 1 149 ? -36.012 11.292 39.138 1.00 88.88 149 VAL A N 1
ATOM 1193 C CA . VAL A 1 149 ? -36.084 10.027 39.890 1.00 88.88 149 VAL A CA 1
ATOM 1194 C C . VAL A 1 149 ? -34.844 9.161 39.642 1.00 88.88 149 VAL A C 1
ATOM 1196 O O . VAL A 1 149 ? -34.228 8.701 40.599 1.00 88.88 149 VAL A O 1
ATOM 1199 N N . LEU A 1 150 ? -34.427 8.988 38.384 1.00 87.50 150 LEU A N 1
ATOM 1200 C CA . LEU A 1 150 ? -33.249 8.181 38.038 1.00 87.50 150 LEU A CA 1
ATOM 1201 C C . LEU A 1 150 ? -31.941 8.763 38.602 1.00 87.50 150 LEU A C 1
ATOM 1203 O O . LEU A 1 150 ? -31.093 8.015 39.079 1.00 87.50 150 LEU A O 1
ATOM 1207 N N . ILE A 1 151 ? -31.787 10.091 38.604 1.00 85.94 151 ILE A N 1
ATOM 1208 C CA . ILE A 1 151 ? -30.623 10.759 39.212 1.00 85.94 151 ILE A CA 1
ATOM 1209 C C . ILE A 1 151 ? -30.607 10.554 40.731 1.00 85.94 151 ILE A C 1
ATOM 1211 O O . ILE A 1 151 ? -29.553 10.261 41.293 1.00 85.94 151 ILE A O 1
ATOM 1215 N N . SER A 1 152 ? -31.763 10.666 41.393 1.00 86.38 152 SER A N 1
ATOM 1216 C CA . SER A 1 152 ? -31.866 10.428 42.837 1.00 86.38 152 SER A CA 1
ATOM 1217 C C . SER A 1 152 ? -31.466 9.000 43.204 1.00 86.38 152 SER A C 1
ATOM 1219 O O . SER A 1 152 ? -30.740 8.808 44.173 1.00 86.38 152 SER A O 1
ATOM 1221 N N . LEU A 1 153 ? -31.909 8.011 42.422 1.00 86.25 153 LEU A N 1
ATOM 1222 C CA . LEU A 1 153 ? -31.587 6.596 42.637 1.00 86.25 153 LEU A CA 1
ATOM 1223 C C . LEU A 1 153 ? -30.106 6.279 42.388 1.00 86.25 153 LEU A C 1
ATOM 1225 O O . LEU A 1 153 ? -29.566 5.373 43.013 1.00 86.25 153 LEU A O 1
ATOM 1229 N N . LYS A 1 154 ? -29.431 7.048 41.522 1.00 81.88 154 LYS A N 1
ATOM 1230 C CA . LYS A 1 154 ? -27.971 6.985 41.357 1.00 81.88 154 LYS A CA 1
ATOM 1231 C C . LYS A 1 154 ? -27.224 7.536 42.578 1.00 81.88 154 LYS A C 1
ATOM 1233 O O . LYS A 1 154 ? -26.197 6.991 42.959 1.00 81.88 154 LYS A O 1
ATOM 1238 N N . GLN A 1 155 ? -27.686 8.651 43.146 1.00 82.75 155 GLN A N 1
ATOM 1239 C CA . GLN A 1 155 ? -26.987 9.343 44.239 1.00 82.75 155 GLN A CA 1
ATOM 1240 C C . GLN A 1 155 ? -27.228 8.703 45.609 1.00 82.75 155 GLN A C 1
ATOM 1242 O O . GLN A 1 155 ? -26.353 8.753 46.470 1.00 82.75 155 GLN A O 1
ATOM 1247 N N . ILE A 1 156 ? -28.417 8.137 45.818 1.00 82.62 156 ILE A N 1
ATOM 1248 C CA . ILE A 1 156 ? -28.839 7.545 47.085 1.00 82.62 156 ILE A CA 1
ATOM 1249 C C . ILE A 1 156 ? -29.266 6.106 46.788 1.00 82.62 156 ILE A C 1
ATOM 1251 O O . ILE A 1 156 ? -30.390 5.890 46.323 1.00 82.62 156 ILE A O 1
ATOM 1255 N N . PRO A 1 157 ? -28.387 5.120 47.039 1.00 69.75 157 PRO A N 1
ATOM 1256 C CA . PRO A 1 157 ? -28.755 3.718 46.940 1.00 69.75 157 PRO A CA 1
ATOM 1257 C C . PRO A 1 157 ? -29.952 3.440 47.849 1.00 69.75 157 PRO A C 1
ATOM 1259 O O . PRO A 1 157 ? -30.006 3.920 48.984 1.00 69.75 157 PRO A O 1
ATOM 1262 N N . LEU A 1 158 ? -30.920 2.667 47.355 1.00 71.62 158 LEU A N 1
ATOM 1263 C CA . LEU A 1 158 ? -32.051 2.241 48.174 1.00 71.62 158 LEU A CA 1
ATOM 1264 C C . LEU A 1 158 ? -31.509 1.449 49.371 1.00 71.62 158 LEU A C 1
ATOM 1266 O O . LEU A 1 158 ? -30.816 0.446 49.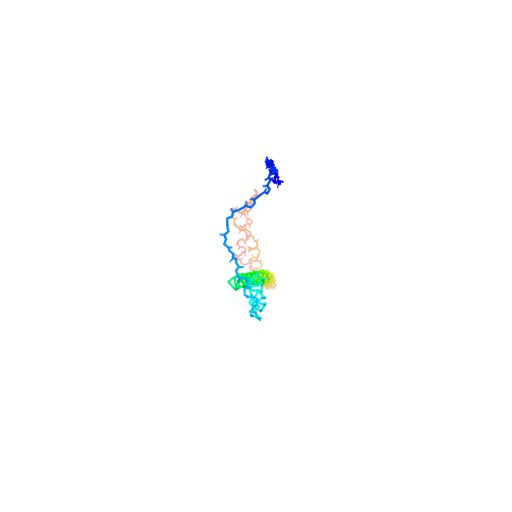188 1.00 71.62 158 LEU A O 1
ATOM 1270 N N . ALA A 1 159 ? -31.810 1.918 50.583 1.00 66.00 159 ALA A N 1
ATOM 1271 C CA . ALA A 1 159 ? -31.523 1.166 51.795 1.00 66.00 159 ALA A CA 1
ATOM 1272 C C . ALA A 1 159 ? -32.236 -0.192 51.696 1.00 66.00 159 ALA A C 1
ATOM 1274 O O . ALA A 1 159 ? -33.441 -0.231 51.432 1.00 66.00 159 ALA A O 1
ATOM 1275 N N . ARG A 1 160 ? -31.472 -1.279 51.828 1.00 57.72 160 ARG A N 1
ATOM 1276 C CA . ARG A 1 160 ? -32.000 -2.646 51.878 1.00 57.72 160 ARG A CA 1
ATOM 1277 C C . ARG A 1 160 ? -32.438 -2.988 53.293 1.00 57.72 160 ARG A C 1
ATOM 1279 O O . ARG A 1 160 ? -31.705 -2.600 54.229 1.00 57.72 160 ARG A O 1
#